Protein AF-A0A645DG81-F1 (afdb_monomer_lite)

InterPro domains:
  IPR006694 Fatty acid hydroxylase [PF04116] (16-98)
  IPR014430 Sterol desaturase Scs7 [PTHR12863] (21-104)

Sequence (120 aa):
MDDHHVLNAGFFLIYPLFLVFFGIVFVLTEDLPQTSSFCLGLIFYYFFYENVHYFLHYKTFKSGYFHFIQKYHLYHHYKNWKSNFGNTTSFWDRVFGTYDVRYKEFSLGTIEKSHLISKK

Structure (mmCIF, N/CA/C/O backbone):
data_AF-A0A645DG81-F1
#
_entry.id   AF-A0A645DG81-F1
#
loop_
_atom_site.group_PDB
_atom_site.id
_atom_site.type_symbol
_atom_site.label_atom_id
_atom_site.label_alt_id
_atom_site.label_comp_id
_atom_site.label_asym_id
_atom_site.label_entity_id
_atom_site.label_seq_id
_atom_site.pdbx_PDB_ins_code
_atom_site.Cartn_x
_atom_site.Cartn_y
_atom_site.Cartn_z
_atom_site.occupancy
_atom_site.B_iso_or_equiv
_atom_site.auth_seq_id
_atom_site.auth_comp_id
_atom_site.auth_asym_id
_atom_site.auth_atom_id
_atom_site.pdbx_PDB_model_num
ATOM 1 N N . MET A 1 1 ? 1.137 -5.140 21.504 1.00 46.53 1 MET A N 1
ATOM 2 C CA . MET A 1 1 ? 2.015 -5.345 20.335 1.00 46.53 1 MET A CA 1
ATOM 3 C C . MET A 1 1 ? 2.596 -3.980 19.987 1.00 46.53 1 MET A C 1
ATOM 5 O O . MET A 1 1 ? 1.838 -3.065 19.671 1.00 46.53 1 MET A O 1
ATOM 9 N N . ASP A 1 2 ? 3.890 -3.772 20.227 1.00 48.06 2 ASP A N 1
ATOM 10 C CA . ASP A 1 2 ? 4.586 -2.544 19.827 1.00 48.06 2 ASP A CA 1
ATOM 11 C C . ASP A 1 2 ? 4.924 -2.648 18.349 1.00 48.06 2 ASP A C 1
ATOM 13 O O . ASP A 1 2 ? 5.871 -3.320 17.957 1.00 48.06 2 ASP A O 1
ATOM 17 N N . ASP A 1 3 ? 4.068 -2.059 17.517 1.00 56.88 3 ASP A N 1
ATOM 18 C CA . ASP A 1 3 ? 4.086 -2.258 16.071 1.00 56.88 3 ASP A CA 1
ATOM 19 C C . ASP A 1 3 ? 5.136 -1.366 15.383 1.00 56.88 3 ASP A C 1
ATOM 21 O O . ASP A 1 3 ? 4.878 -0.669 14.408 1.00 56.88 3 ASP A O 1
ATOM 25 N N . HIS A 1 4 ? 6.369 -1.373 15.897 1.00 54.97 4 HIS A N 1
ATOM 26 C CA . HIS A 1 4 ? 7.520 -0.802 15.188 1.00 54.97 4 HIS A CA 1
ATOM 27 C C . HIS A 1 4 ? 7.819 -1.577 13.890 1.00 54.97 4 HIS A C 1
ATOM 29 O O . HIS A 1 4 ? 8.511 -1.080 13.003 1.00 54.97 4 HIS A O 1
ATOM 35 N N . HIS A 1 5 ? 7.246 -2.778 13.744 1.00 62.28 5 HIS A N 1
ATOM 36 C CA . HIS A 1 5 ? 7.274 -3.569 12.518 1.00 62.28 5 HIS A CA 1
ATOM 37 C C . HIS A 1 5 ? 6.511 -2.922 11.353 1.00 62.28 5 HIS A C 1
ATOM 39 O O . HIS A 1 5 ? 6.855 -3.221 10.210 1.00 62.28 5 HIS A O 1
ATOM 45 N N . VAL A 1 6 ? 5.575 -1.996 11.619 1.00 65.00 6 VAL A N 1
ATOM 46 C CA . VAL A 1 6 ? 4.833 -1.229 10.594 1.00 65.00 6 VAL A CA 1
ATOM 47 C C . VAL A 1 6 ? 5.771 -0.533 9.605 1.00 65.00 6 VAL A C 1
ATOM 49 O O . VAL A 1 6 ? 5.400 -0.392 8.448 1.00 65.00 6 VAL A O 1
ATOM 52 N N . LEU A 1 7 ? 6.974 -0.133 10.046 1.00 61.41 7 LEU A N 1
ATOM 53 C CA . LEU A 1 7 ? 7.976 0.568 9.227 1.00 61.41 7 LEU A CA 1
ATOM 54 C C . LEU A 1 7 ? 9.107 -0.342 8.719 1.00 61.41 7 LEU A C 1
ATOM 56 O O . LEU A 1 7 ? 9.757 -0.038 7.722 1.00 61.41 7 LEU A O 1
ATOM 60 N N . ASN A 1 8 ? 9.371 -1.453 9.411 1.00 62.09 8 ASN A N 1
ATOM 61 C CA . ASN A 1 8 ? 10.511 -2.317 9.097 1.00 62.09 8 ASN A CA 1
ATOM 62 C C . ASN A 1 8 ? 10.176 -3.367 8.033 1.00 62.09 8 ASN A C 1
ATOM 64 O O . ASN A 1 8 ? 11.053 -3.739 7.256 1.00 62.09 8 ASN A O 1
ATOM 68 N N . ALA A 1 9 ? 8.927 -3.848 7.984 1.00 64.38 9 ALA A N 1
ATOM 69 C CA . ALA A 1 9 ? 8.520 -4.880 7.030 1.00 64.38 9 ALA A CA 1
ATOM 70 C C . ALA A 1 9 ? 8.720 -4.428 5.576 1.00 64.38 9 ALA A C 1
ATOM 72 O O . ALA A 1 9 ? 9.164 -5.210 4.735 1.00 64.38 9 ALA A O 1
ATOM 73 N N . GLY A 1 10 ? 8.447 -3.157 5.293 1.00 66.56 10 GLY A N 1
ATOM 74 C CA . GLY A 1 10 ? 8.589 -2.634 3.951 1.00 66.56 10 GLY A CA 1
ATOM 75 C C . GLY A 1 10 ? 10.053 -2.473 3.514 1.00 66.56 10 GLY A C 1
ATOM 76 O O . GLY A 1 10 ? 10.387 -2.803 2.373 1.00 66.56 10 GLY A O 1
ATOM 77 N N . PHE A 1 11 ? 10.942 -1.967 4.385 1.00 67.19 11 PHE A N 1
ATOM 78 C CA . PHE A 1 11 ? 12.334 -1.677 4.004 1.00 67.19 11 PHE A CA 1
ATOM 79 C C . PHE A 1 11 ? 13.021 -2.929 3.454 1.00 67.19 11 PHE A C 1
ATOM 81 O O . PHE A 1 11 ? 13.659 -2.878 2.410 1.00 67.19 11 PHE A O 1
ATOM 88 N N . PHE A 1 12 ? 12.814 -4.081 4.094 1.00 73.56 12 PHE A N 1
ATOM 89 C CA . PHE A 1 12 ? 13.373 -5.352 3.629 1.00 73.56 12 PHE A CA 1
ATOM 90 C C . PHE A 1 12 ? 12.695 -5.910 2.371 1.00 73.56 12 PHE A C 1
ATOM 92 O O . PHE A 1 12 ? 13.305 -6.708 1.662 1.00 73.56 12 PHE A O 1
ATOM 99 N N . LEU A 1 13 ? 11.466 -5.489 2.069 1.00 77.44 13 LEU A N 1
ATOM 100 C CA . LEU A 1 13 ? 10.725 -5.932 0.891 1.00 77.44 13 LEU A CA 1
ATOM 101 C C . LEU A 1 13 ? 11.178 -5.201 -0.382 1.00 77.44 13 LEU A C 1
ATOM 103 O O . LEU A 1 13 ? 11.300 -5.823 -1.436 1.00 77.44 13 LEU A O 1
ATOM 107 N N . ILE A 1 14 ? 11.448 -3.894 -0.306 1.00 82.50 14 ILE A N 1
ATOM 108 C CA . ILE A 1 14 ? 11.687 -3.090 -1.512 1.00 82.50 14 ILE A CA 1
ATOM 109 C C . ILE A 1 14 ? 13.051 -3.343 -2.164 1.00 82.50 14 ILE A C 1
ATOM 111 O O . ILE A 1 14 ? 13.125 -3.346 -3.388 1.00 82.50 14 ILE A O 1
ATOM 115 N N . TYR A 1 15 ? 14.124 -3.603 -1.406 1.00 83.00 15 TYR A N 1
ATOM 116 C CA . TYR A 1 15 ? 15.458 -3.841 -1.986 1.00 83.00 15 TYR A CA 1
ATOM 117 C C . TYR A 1 15 ? 15.529 -5.046 -2.933 1.00 83.00 15 TYR A C 1
ATOM 119 O O . TYR A 1 15 ? 15.981 -4.869 -4.068 1.00 83.00 15 TYR A O 1
ATOM 127 N N . PRO A 1 16 ? 15.097 -6.259 -2.533 1.00 86.94 16 PRO A N 1
ATOM 128 C CA . PRO A 1 16 ? 15.125 -7.397 -3.444 1.00 86.94 16 PRO A CA 1
ATOM 129 C C . PRO A 1 16 ? 14.178 -7.185 -4.630 1.00 86.94 16 PRO A C 1
ATOM 131 O O . PRO A 1 16 ? 14.541 -7.507 -5.759 1.00 86.94 16 PRO A O 1
ATOM 134 N N . LEU A 1 17 ? 13.003 -6.581 -4.410 1.00 87.56 17 LEU A N 1
ATOM 135 C CA . LEU A 1 17 ? 12.063 -6.286 -5.492 1.00 87.56 17 LEU A CA 1
ATOM 136 C C . LEU A 1 17 ? 12.621 -5.264 -6.485 1.00 87.56 17 LEU A C 1
ATOM 138 O O . LEU A 1 17 ? 12.460 -5.451 -7.686 1.00 87.56 17 LEU A O 1
ATOM 142 N N . PHE A 1 18 ? 13.311 -4.225 -6.015 1.00 90.44 18 PHE A N 1
ATOM 143 C CA . PHE A 1 18 ? 13.950 -3.233 -6.875 1.00 90.44 18 PHE A CA 1
ATOM 144 C C . PHE A 1 18 ? 14.940 -3.895 -7.831 1.00 90.44 18 PHE A C 1
ATOM 146 O O . PHE A 1 18 ? 14.871 -3.649 -9.029 1.00 90.44 18 PHE A O 1
ATOM 153 N N . LEU A 1 19 ? 15.819 -4.768 -7.328 1.00 91.81 19 LEU A N 1
ATOM 154 C CA . LEU A 1 19 ? 16.804 -5.460 -8.165 1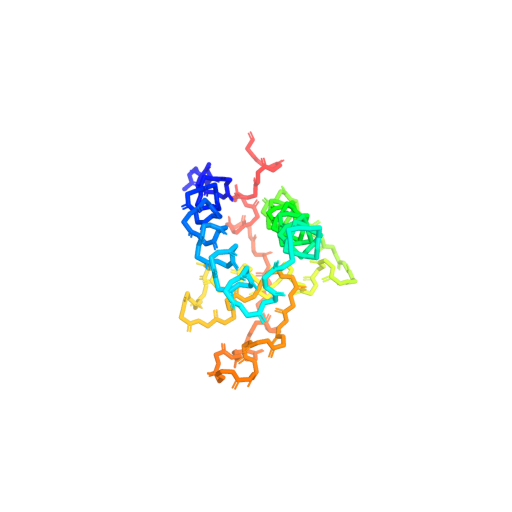.00 91.81 19 LEU A CA 1
ATOM 155 C C . LEU A 1 19 ? 16.132 -6.362 -9.206 1.00 91.81 19 LEU A C 1
ATOM 157 O O . LEU A 1 19 ? 16.537 -6.369 -10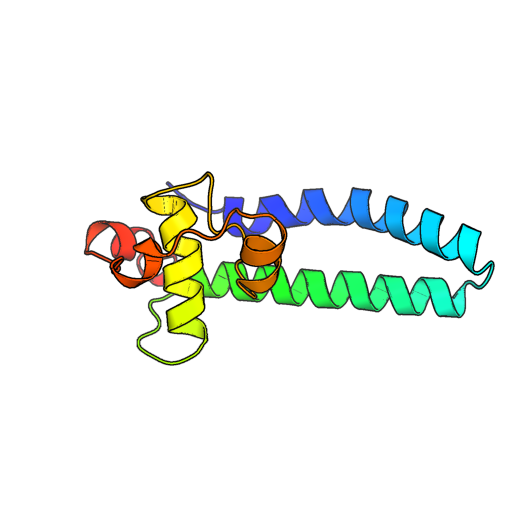.368 1.00 91.81 19 LEU A O 1
ATOM 161 N N . VAL A 1 20 ? 15.082 -7.084 -8.805 1.00 93.56 20 VAL A N 1
ATOM 162 C CA . VAL A 1 20 ? 14.310 -7.950 -9.705 1.00 93.56 20 VAL A CA 1
ATOM 163 C C . VAL A 1 20 ? 13.622 -7.130 -10.797 1.00 93.56 20 VAL A C 1
ATOM 165 O O . VAL A 1 20 ? 13.788 -7.428 -11.978 1.00 93.56 20 VAL A O 1
ATOM 168 N N . PHE A 1 21 ? 12.883 -6.079 -10.436 1.00 93.69 21 PHE A N 1
ATOM 169 C CA . PHE A 1 21 ? 12.178 -5.242 -11.408 1.00 93.69 21 PHE A CA 1
ATOM 170 C C . PHE A 1 21 ? 13.135 -4.455 -12.302 1.00 93.69 21 PHE A C 1
ATOM 172 O O . PHE A 1 21 ? 12.884 -4.365 -13.501 1.00 93.69 21 PHE A O 1
ATOM 179 N N . PHE A 1 22 ? 14.241 -3.943 -11.757 1.00 94.88 22 PHE A N 1
ATOM 180 C CA . PHE A 1 22 ? 15.283 -3.290 -12.544 1.00 94.88 22 PHE A CA 1
ATOM 181 C C . PHE A 1 22 ? 15.846 -4.253 -13.590 1.00 94.88 22 PHE A C 1
ATOM 183 O O . PHE A 1 22 ? 15.881 -3.909 -14.765 1.00 94.88 22 PHE A O 1
ATOM 190 N N . GLY A 1 23 ? 16.228 -5.470 -13.186 1.00 95.56 23 GLY A N 1
ATOM 191 C CA . GLY A 1 23 ? 16.754 -6.482 -14.102 1.00 95.56 23 GLY A CA 1
ATOM 192 C C . GLY A 1 23 ? 15.752 -6.878 -15.187 1.00 95.56 23 GLY A C 1
ATOM 193 O O . GLY A 1 23 ? 16.107 -6.895 -16.361 1.00 95.56 23 GLY A O 1
ATOM 194 N N . ILE A 1 24 ? 14.492 -7.136 -14.816 1.00 96.31 24 ILE A N 1
ATOM 195 C CA . ILE A 1 24 ? 13.430 -7.489 -15.772 1.00 96.31 24 ILE A CA 1
ATOM 196 C C . ILE A 1 24 ? 13.208 -6.360 -16.779 1.00 96.31 24 ILE A C 1
ATOM 198 O O . ILE A 1 24 ? 13.215 -6.607 -17.980 1.00 96.31 24 ILE A O 1
ATOM 202 N N . VAL A 1 25 ? 13.011 -5.126 -16.310 1.00 96.38 25 VAL A N 1
ATOM 203 C CA . VAL A 1 25 ? 12.721 -4.000 -17.205 1.00 96.38 25 VAL A CA 1
ATOM 204 C C . VAL A 1 25 ? 13.922 -3.687 -18.083 1.00 96.38 25 VAL A C 1
ATOM 206 O O . VAL A 1 25 ? 13.737 -3.529 -19.283 1.00 96.38 25 VAL A O 1
ATOM 209 N N . PHE A 1 26 ? 15.137 -3.698 -17.531 1.00 97.38 26 PHE A N 1
ATOM 210 C CA . PHE A 1 26 ? 16.351 -3.468 -18.310 1.00 97.38 26 PHE A CA 1
ATOM 211 C C . PHE A 1 26 ? 16.540 -4.509 -19.413 1.00 97.38 26 PHE A C 1
ATOM 213 O O . PHE A 1 26 ? 16.865 -4.144 -20.534 1.00 97.38 26 PHE A O 1
ATOM 220 N N . VAL A 1 27 ? 16.299 -5.794 -19.135 1.00 97.56 27 VAL A N 1
ATOM 221 C CA . VAL A 1 27 ? 16.384 -6.852 -20.159 1.00 97.56 27 VAL A CA 1
ATOM 222 C C . VAL A 1 27 ? 15.313 -6.685 -21.241 1.00 97.56 27 VAL A C 1
ATOM 224 O O . VAL A 1 27 ? 15.546 -7.044 -22.389 1.00 97.56 27 VAL A O 1
ATOM 227 N N . LEU A 1 28 ? 14.138 -6.152 -20.899 1.00 97.00 28 LEU A N 1
ATOM 228 C CA . LEU A 1 28 ? 13.052 -5.948 -21.859 1.00 97.00 28 LEU A CA 1
ATOM 229 C C . LEU A 1 28 ? 13.213 -4.682 -22.708 1.00 97.00 28 LEU A C 1
ATOM 231 O O . LEU A 1 28 ? 12.688 -4.642 -23.819 1.00 97.00 28 LEU A O 1
ATOM 235 N N . THR A 1 29 ? 13.866 -3.642 -22.186 1.00 96.19 29 THR A N 1
ATOM 236 C CA . THR A 1 29 ? 13.976 -2.341 -22.864 1.00 96.19 29 THR A CA 1
ATOM 237 C C . THR A 1 29 ? 15.368 -2.049 -23.408 1.00 96.19 29 THR A C 1
ATOM 239 O O . THR A 1 29 ? 15.480 -1.251 -24.331 1.00 96.19 29 THR A O 1
ATOM 242 N N . GLU A 1 30 ? 16.414 -2.631 -22.813 1.00 96.31 30 GLU A N 1
ATOM 243 C CA . GLU A 1 30 ? 17.833 -2.285 -23.003 1.00 96.31 30 GLU A CA 1
ATOM 244 C C . GLU A 1 30 ? 18.134 -0.778 -22.841 1.00 96.31 30 GLU A C 1
ATOM 246 O O . GLU A 1 30 ? 19.202 -0.293 -23.213 1.00 96.31 30 GLU A O 1
ATOM 251 N N . ASP A 1 31 ? 17.210 -0.026 -22.229 1.00 97.31 31 ASP A N 1
ATOM 252 C CA . ASP A 1 31 ? 17.273 1.426 -22.092 1.00 97.31 31 ASP A CA 1
ATOM 253 C C . ASP A 1 31 ? 17.383 1.821 -20.618 1.00 97.31 31 ASP A C 1
ATOM 255 O O . ASP A 1 31 ? 16.454 1.662 -19.811 1.00 97.31 31 ASP A O 1
ATOM 259 N N . LEU A 1 32 ? 18.559 2.331 -20.248 1.00 96.12 32 LEU A N 1
ATOM 260 C CA . LEU A 1 32 ? 18.864 2.712 -18.872 1.00 96.12 32 LEU A CA 1
ATOM 261 C C . LEU A 1 32 ? 18.003 3.892 -18.378 1.00 96.12 32 LEU A C 1
ATOM 263 O O . LEU A 1 32 ? 17.504 3.795 -17.251 1.00 96.12 32 LEU A O 1
ATOM 267 N N . PRO A 1 33 ? 17.780 4.976 -19.154 1.00 97.44 33 PRO A N 1
ATOM 268 C CA . PRO A 1 33 ? 16.864 6.046 -18.765 1.00 97.44 33 PRO A CA 1
ATOM 269 C C . PRO A 1 33 ? 15.446 5.550 -18.457 1.00 97.44 33 PRO A C 1
ATOM 271 O O . PRO A 1 33 ? 14.945 5.812 -17.363 1.00 97.44 33 PRO A O 1
ATOM 274 N N . GLN A 1 34 ? 14.820 4.782 -19.353 1.00 95.31 34 GLN A N 1
ATOM 275 C CA . GLN A 1 34 ? 13.464 4.259 -19.172 1.00 95.31 34 GLN A CA 1
ATOM 276 C C . GLN A 1 34 ? 13.377 3.300 -17.983 1.00 95.31 34 GLN A C 1
ATOM 278 O O . GLN A 1 34 ? 12.459 3.413 -17.167 1.00 95.31 34 GLN A O 1
ATOM 283 N N . THR A 1 35 ? 14.354 2.400 -17.837 1.00 96.56 35 THR A N 1
ATOM 284 C CA . THR A 1 35 ? 14.451 1.505 -16.673 1.00 96.56 35 THR A CA 1
ATOM 285 C C . THR A 1 35 ? 14.544 2.307 -15.378 1.00 96.56 35 THR A C 1
ATOM 287 O O . THR A 1 35 ? 13.817 2.046 -14.419 1.00 96.56 35 THR A O 1
ATOM 290 N N . SER A 1 36 ? 15.399 3.330 -15.355 1.00 94.56 36 SER A N 1
ATOM 291 C CA . SER A 1 36 ? 15.580 4.192 -14.187 1.00 94.56 36 SER A CA 1
ATOM 292 C C . SER A 1 36 ? 14.300 4.956 -13.856 1.00 94.56 36 SER A C 1
ATOM 294 O O . SER A 1 36 ? 13.899 4.989 -12.695 1.00 94.56 36 SER A O 1
ATOM 296 N N . SER A 1 37 ? 13.610 5.518 -14.855 1.00 96.00 37 SER A N 1
ATOM 297 C CA . SER A 1 37 ? 12.325 6.200 -14.661 1.00 96.00 37 SER A CA 1
ATOM 298 C C . SER A 1 37 ? 11.254 5.272 -14.086 1.00 96.00 37 SER A C 1
ATOM 300 O O . SER A 1 37 ? 10.555 5.655 -13.147 1.00 96.00 37 SER A O 1
ATOM 302 N N . PHE A 1 38 ? 11.150 4.043 -14.593 1.00 95.00 38 PHE A N 1
ATOM 303 C CA . PHE A 1 38 ? 10.222 3.046 -14.062 1.00 95.00 38 PHE A CA 1
ATOM 304 C C . PHE A 1 38 ? 10.530 2.704 -12.598 1.00 95.00 38 PHE A C 1
ATOM 306 O O . PHE A 1 38 ? 9.647 2.749 -11.739 1.00 95.00 38 PHE A O 1
ATOM 313 N N . CYS A 1 39 ? 11.797 2.425 -12.291 1.00 93.81 39 CYS A N 1
ATOM 314 C CA . CYS A 1 39 ? 12.237 2.075 -10.945 1.00 93.81 39 CYS A CA 1
ATOM 315 C C . CYS A 1 39 ? 12.076 3.232 -9.945 1.00 93.81 39 CYS A C 1
ATOM 317 O O . CYS A 1 39 ? 11.694 3.000 -8.798 1.00 93.81 39 CYS A O 1
ATOM 319 N N . LEU A 1 40 ? 12.288 4.481 -10.371 1.00 93.56 40 LEU A N 1
ATOM 320 C CA . LEU A 1 40 ? 11.968 5.663 -9.563 1.00 93.56 40 LEU A CA 1
ATOM 321 C C . LEU A 1 40 ? 10.470 5.738 -9.245 1.00 93.56 40 LEU A C 1
ATOM 323 O O . LEU A 1 40 ? 10.104 6.035 -8.109 1.00 93.56 40 LEU A O 1
ATOM 327 N N . GLY A 1 41 ? 9.606 5.410 -10.212 1.00 94.31 41 GLY A N 1
ATOM 328 C CA . GLY A 1 41 ? 8.164 5.294 -9.995 1.00 94.31 41 GLY A CA 1
ATOM 329 C C . GLY A 1 41 ? 7.802 4.222 -8.961 1.00 94.31 41 GLY A C 1
ATOM 330 O O . GLY A 1 41 ? 6.996 4.483 -8.067 1.00 94.31 41 GLY A O 1
ATOM 331 N N . LEU A 1 42 ? 8.438 3.047 -9.030 1.00 91.75 42 LEU A N 1
ATOM 332 C CA . LEU A 1 42 ? 8.256 1.977 -8.041 1.00 91.75 42 LEU A CA 1
ATOM 333 C C . LEU A 1 42 ? 8.665 2.415 -6.633 1.00 91.75 42 LEU A C 1
ATOM 335 O O . LEU A 1 42 ? 7.899 2.225 -5.690 1.00 91.75 42 LEU A O 1
ATOM 339 N N . ILE A 1 43 ? 9.846 3.024 -6.492 1.00 90.62 43 ILE A N 1
ATOM 340 C CA . ILE A 1 43 ? 10.338 3.531 -5.207 1.00 90.62 43 ILE A CA 1
ATOM 341 C C . ILE A 1 43 ? 9.377 4.585 -4.653 1.00 90.62 43 ILE A C 1
ATOM 343 O O . ILE A 1 43 ? 8.985 4.509 -3.491 1.00 90.62 43 ILE A O 1
ATOM 347 N N . PHE A 1 44 ? 8.964 5.547 -5.481 1.00 92.38 44 PHE A N 1
ATOM 348 C CA . PHE A 1 44 ? 8.030 6.594 -5.074 1.00 92.38 44 PHE A CA 1
ATOM 349 C C . PHE A 1 44 ? 6.698 6.016 -4.583 1.00 92.38 44 PHE A C 1
ATOM 351 O O . PHE A 1 44 ? 6.225 6.379 -3.504 1.00 92.38 44 PHE A O 1
ATOM 358 N N . TYR A 1 45 ? 6.109 5.085 -5.340 1.00 91.50 45 TYR A N 1
ATOM 359 C CA . TYR A 1 45 ? 4.870 4.427 -4.932 1.00 91.50 45 TYR A CA 1
ATOM 360 C C . TYR A 1 45 ? 5.045 3.649 -3.628 1.00 91.50 45 TYR A C 1
ATOM 362 O O . TYR A 1 45 ? 4.181 3.711 -2.757 1.00 91.50 45 TYR A O 1
ATOM 370 N N . TYR A 1 46 ? 6.168 2.955 -3.466 1.00 89.19 46 TYR A N 1
ATOM 371 C CA . TYR A 1 46 ? 6.473 2.225 -2.245 1.00 89.19 46 TYR A CA 1
ATOM 372 C C . TYR A 1 46 ? 6.592 3.166 -1.027 1.00 89.19 46 TYR A C 1
ATOM 374 O O . TYR A 1 46 ? 5.982 2.908 0.010 1.00 89.19 46 TYR A O 1
ATOM 382 N N . PHE A 1 47 ? 7.264 4.316 -1.161 1.00 88.88 47 PHE A N 1
ATOM 383 C CA . PHE A 1 47 ? 7.278 5.341 -0.110 1.00 88.88 47 PHE A CA 1
ATOM 384 C C . PHE A 1 47 ? 5.869 5.833 0.231 1.00 88.88 47 PHE A C 1
ATOM 386 O O . PHE A 1 47 ? 5.524 5.963 1.407 1.00 88.88 47 PHE A O 1
ATOM 393 N N . PHE A 1 48 ? 5.040 6.099 -0.779 1.00 92.00 48 PHE A N 1
ATOM 394 C CA . PHE A 1 48 ? 3.649 6.493 -0.568 1.00 92.00 48 PHE A CA 1
ATOM 395 C C . PHE A 1 48 ? 2.851 5.405 0.170 1.00 92.00 48 PHE A C 1
ATOM 397 O O . PHE A 1 48 ? 2.149 5.709 1.135 1.00 92.00 48 PHE A O 1
ATOM 404 N N . TYR A 1 49 ? 2.995 4.146 -0.243 1.00 91.38 49 TYR A N 1
ATOM 405 C CA . TYR A 1 49 ? 2.355 2.977 0.362 1.00 91.38 49 TYR A CA 1
ATOM 406 C C . TYR A 1 49 ? 2.682 2.851 1.857 1.00 91.38 49 TYR A C 1
ATOM 408 O O . TYR A 1 49 ? 1.766 2.749 2.674 1.00 91.38 49 TYR A O 1
ATOM 416 N N . GLU A 1 50 ? 3.959 2.953 2.235 1.00 89.19 50 GLU A N 1
ATOM 417 C CA . GLU A 1 50 ? 4.387 2.882 3.639 1.00 89.19 50 GLU A CA 1
ATOM 418 C C . GLU A 1 50 ? 3.849 4.053 4.470 1.00 89.19 50 GLU A C 1
ATOM 420 O O . GLU A 1 50 ? 3.415 3.871 5.607 1.00 89.19 50 GLU A O 1
ATOM 425 N N . ASN A 1 51 ? 3.811 5.262 3.901 1.00 90.44 51 ASN A N 1
ATOM 426 C CA . ASN A 1 51 ? 3.234 6.422 4.584 1.00 90.44 51 ASN A CA 1
ATOM 427 C C . ASN A 1 51 ? 1.733 6.246 4.829 1.00 90.44 51 ASN A C 1
ATOM 429 O O . ASN A 1 51 ? 1.243 6.563 5.914 1.00 90.44 51 ASN A O 1
ATOM 433 N N . VAL A 1 52 ? 0.994 5.725 3.842 1.00 93.62 52 VAL A N 1
ATOM 434 C CA . VAL A 1 52 ? -0.423 5.391 4.027 1.00 93.62 52 VAL A CA 1
ATOM 435 C C . VAL A 1 52 ? -0.558 4.368 5.146 1.00 93.62 52 VAL A C 1
ATOM 437 O O . VAL A 1 52 ? -1.287 4.638 6.096 1.00 93.62 52 VAL A O 1
ATOM 440 N N . HIS A 1 53 ? 0.181 3.258 5.085 1.00 91.81 53 HIS A N 1
ATOM 441 C CA . HIS A 1 53 ? 0.173 2.211 6.106 1.00 91.81 53 HIS A CA 1
ATOM 442 C C . HIS A 1 53 ? 0.410 2.774 7.514 1.00 91.81 53 HIS A C 1
ATOM 444 O O . HIS A 1 53 ? -0.407 2.564 8.415 1.00 91.81 53 HIS A O 1
ATOM 450 N N . TYR A 1 54 ? 1.463 3.579 7.671 1.00 90.75 54 TYR A N 1
ATOM 451 C CA . TYR A 1 54 ? 1.770 4.275 8.913 1.00 90.75 54 TYR A CA 1
ATOM 452 C C . TYR A 1 54 ? 0.598 5.139 9.382 1.00 90.75 54 TYR A C 1
ATOM 454 O O . TYR A 1 54 ? 0.178 5.039 10.535 1.00 90.75 54 TYR A O 1
ATOM 462 N N . PHE A 1 55 ? 0.008 5.951 8.500 1.00 92.62 55 PHE A N 1
ATOM 463 C CA . PHE A 1 55 ? -1.128 6.792 8.866 1.00 92.62 55 PHE A CA 1
ATOM 464 C C . PHE A 1 55 ? -2.343 5.989 9.335 1.00 92.62 55 PHE A C 1
ATOM 466 O O . PHE A 1 55 ? -3.008 6.426 10.279 1.00 92.62 55 PHE A O 1
ATOM 473 N N . LEU A 1 56 ? -2.624 4.827 8.731 1.00 94.25 56 LEU A N 1
ATOM 474 C CA . LEU A 1 56 ? -3.740 3.965 9.142 1.00 94.25 56 LEU A CA 1
ATOM 475 C C . LEU A 1 56 ? -3.565 3.414 10.562 1.00 94.25 56 LEU A C 1
ATOM 477 O O . LEU A 1 56 ? -4.564 3.255 11.263 1.00 94.25 56 LEU A O 1
ATOM 481 N N . HIS A 1 57 ? -2.329 3.181 11.004 1.00 92.44 57 HIS A N 1
ATOM 482 C CA . HIS A 1 57 ? -2.013 2.781 12.382 1.00 92.44 57 HIS A CA 1
ATOM 483 C C . HIS A 1 57 ? -1.765 3.968 13.315 1.00 92.44 57 HIS A C 1
ATOM 485 O O . HIS A 1 57 ? -1.791 3.821 14.536 1.00 92.44 57 HIS A O 1
ATOM 491 N N . TYR A 1 58 ? -1.564 5.168 12.768 1.00 92.31 58 TYR A N 1
ATOM 492 C CA . TYR A 1 58 ? -1.238 6.344 13.561 1.00 92.31 58 TYR A CA 1
ATOM 493 C C . TYR A 1 58 ? -2.427 6.866 14.365 1.00 92.31 58 TYR A C 1
ATOM 495 O O . TYR A 1 58 ? -2.326 7.018 15.578 1.00 92.31 58 TYR A O 1
ATOM 503 N N . LYS A 1 59 ? -3.561 7.145 13.710 1.00 93.44 59 LYS A N 1
ATOM 504 C CA . LYS A 1 59 ? -4.735 7.779 14.338 1.00 93.44 59 LYS A CA 1
ATOM 505 C C . LYS A 1 59 ? -6.041 7.270 13.749 1.00 93.44 59 LYS A C 1
ATOM 507 O O . LYS A 1 59 ? -6.068 6.762 12.639 1.00 93.44 59 LYS A O 1
ATOM 512 N N . THR A 1 60 ? -7.161 7.500 14.430 1.00 94.94 60 THR A N 1
ATOM 513 C CA . THR A 1 60 ? -8.490 7.186 13.880 1.00 94.94 60 THR A CA 1
ATOM 514 C C . THR A 1 60 ? -8.937 8.217 12.839 1.00 94.94 60 THR A C 1
ATOM 516 O O . THR A 1 60 ? -9.003 9.414 13.128 1.00 94.94 60 THR A O 1
ATOM 519 N N . PHE A 1 61 ? -9.343 7.747 11.662 1.00 95.56 61 PHE A N 1
ATOM 520 C CA . PHE A 1 61 ? -10.055 8.541 10.663 1.00 95.56 61 PHE A CA 1
ATOM 521 C C . PHE A 1 61 ? -11.562 8.338 10.819 1.00 95.56 61 PHE A C 1
ATOM 523 O O . PHE A 1 61 ? -12.018 7.222 11.060 1.00 95.56 61 PHE A O 1
ATOM 530 N N . LYS A 1 62 ? -12.348 9.416 10.712 1.00 93.38 62 LYS A N 1
ATOM 531 C CA . LYS A 1 62 ? -13.803 9.387 10.972 1.00 93.38 62 LYS A CA 1
ATOM 532 C C . LYS A 1 62 ? -14.661 9.281 9.709 1.00 93.38 62 LYS A C 1
ATOM 534 O O . LYS A 1 62 ? -15.794 8.827 9.795 1.00 93.38 62 LYS A O 1
ATOM 539 N N . SER A 1 63 ? -14.149 9.714 8.560 1.00 94.88 63 SER A N 1
ATOM 540 C CA . SER A 1 63 ? -14.878 9.712 7.290 1.00 94.88 63 SER A CA 1
ATOM 541 C C . SER A 1 63 ? -13.930 9.691 6.087 1.00 94.88 63 SER A C 1
ATOM 543 O O . SER A 1 63 ? -12.709 9.805 6.229 1.00 94.88 63 SER A O 1
ATOM 545 N N . GLY A 1 64 ? -14.504 9.527 4.893 1.00 96.38 64 GLY A N 1
ATOM 546 C CA . GLY A 1 64 ? -13.777 9.587 3.627 1.00 96.38 64 GLY A CA 1
ATOM 547 C C . GLY A 1 64 ? -12.917 8.354 3.347 1.00 96.38 64 GLY A C 1
ATOM 548 O O . GLY A 1 64 ? -13.069 7.300 3.968 1.00 96.38 64 GLY A O 1
ATOM 549 N N . TYR A 1 65 ? -12.004 8.497 2.387 1.00 96.56 65 TYR A N 1
ATOM 550 C CA . TYR A 1 65 ? -11.201 7.382 1.886 1.00 96.56 65 TYR A CA 1
ATOM 551 C C . TYR A 1 65 ? -10.301 6.765 2.957 1.00 96.56 65 TYR A C 1
ATOM 553 O O . TYR A 1 65 ? -10.272 5.547 3.113 1.00 96.56 65 TYR A O 1
ATOM 561 N N . PHE A 1 66 ? -9.630 7.604 3.751 1.00 95.94 66 PHE A N 1
ATOM 562 C CA . PHE A 1 66 ? -8.766 7.130 4.831 1.00 95.94 66 PHE A CA 1
ATOM 563 C C . PHE A 1 66 ? -9.538 6.345 5.896 1.00 95.94 66 PHE A C 1
ATOM 565 O O . PHE A 1 66 ? -9.019 5.363 6.409 1.00 95.94 66 PHE A O 1
ATOM 572 N N . HIS A 1 67 ? -10.791 6.707 6.192 1.00 96.44 67 HIS A N 1
ATOM 573 C CA . HIS A 1 67 ? -11.633 5.906 7.084 1.00 96.44 67 HIS A CA 1
ATOM 574 C C . HIS A 1 67 ? -11.984 4.543 6.477 1.00 96.44 67 HIS A C 1
ATOM 576 O O . HIS A 1 67 ? -11.896 3.522 7.159 1.00 96.44 67 HIS A O 1
ATOM 582 N N . PHE A 1 68 ? -12.352 4.521 5.192 1.00 97.12 68 PHE A N 1
ATOM 583 C CA . PHE A 1 68 ? -12.622 3.282 4.465 1.00 97.12 68 PHE A CA 1
ATOM 584 C C . PHE A 1 68 ? -11.408 2.346 4.492 1.00 97.12 68 PHE A C 1
ATOM 586 O O . PHE A 1 68 ? -11.531 1.205 4.940 1.00 97.12 68 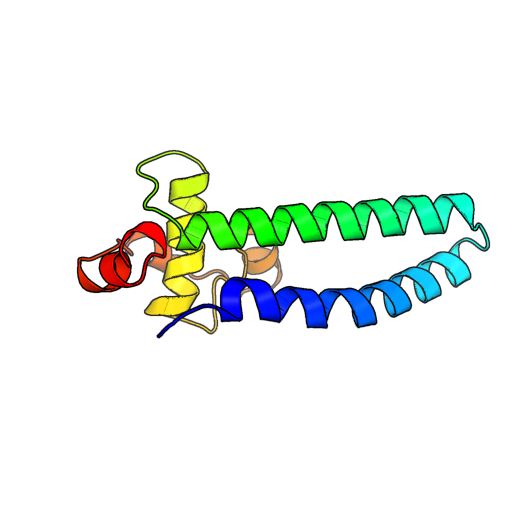PHE A O 1
ATOM 593 N N . ILE A 1 69 ? -10.248 2.829 4.044 1.00 97.62 69 ILE A N 1
ATOM 594 C CA . ILE A 1 69 ? -9.063 1.988 3.894 1.00 97.62 69 ILE A CA 1
ATOM 595 C C . ILE A 1 69 ? -8.460 1.621 5.256 1.00 97.62 69 ILE A C 1
ATOM 597 O O . ILE A 1 69 ? -7.984 0.504 5.424 1.00 97.62 69 ILE A O 1
ATOM 601 N N . GLN A 1 70 ? -8.600 2.483 6.275 1.00 96.56 70 GLN A N 1
ATOM 602 C CA . GLN A 1 70 ? -8.265 2.139 7.658 1.00 96.56 70 GLN A CA 1
ATOM 603 C C . GLN A 1 70 ? -9.112 0.972 8.159 1.00 96.56 70 GLN A C 1
ATOM 605 O O . GLN A 1 70 ? -8.564 0.008 8.681 1.00 96.56 70 GLN A O 1
ATOM 610 N N . LYS A 1 71 ? -10.443 1.023 8.006 1.00 96.56 71 LYS A N 1
ATOM 611 C CA . LYS A 1 71 ? -11.306 -0.103 8.399 1.00 96.56 71 LYS A CA 1
ATOM 612 C C . LYS A 1 71 ? -10.942 -1.376 7.641 1.00 96.56 71 LYS A C 1
ATOM 614 O O . LYS A 1 71 ? -10.918 -2.444 8.241 1.00 96.56 71 LYS A O 1
ATOM 619 N N . TYR A 1 72 ? -10.675 -1.251 6.343 1.00 97.75 72 TYR A N 1
ATOM 620 C CA . TYR A 1 72 ? -10.314 -2.364 5.471 1.00 97.75 72 TYR A CA 1
ATOM 621 C C . TYR A 1 72 ? -9.026 -3.060 5.936 1.00 97.75 72 TYR A C 1
ATOM 623 O O . TYR A 1 72 ? -9.021 -4.266 6.162 1.00 97.75 72 TYR A O 1
ATOM 631 N N . HIS A 1 73 ? -7.977 -2.279 6.184 1.00 96.12 73 HIS A N 1
ATOM 632 C CA . HIS A 1 73 ? -6.672 -2.776 6.598 1.00 96.12 73 HIS A CA 1
ATOM 633 C C . HIS A 1 73 ? -6.631 -3.225 8.072 1.00 96.12 73 HIS A C 1
ATOM 635 O O . HIS A 1 73 ? -6.067 -4.261 8.405 1.00 96.12 73 HIS A O 1
ATOM 641 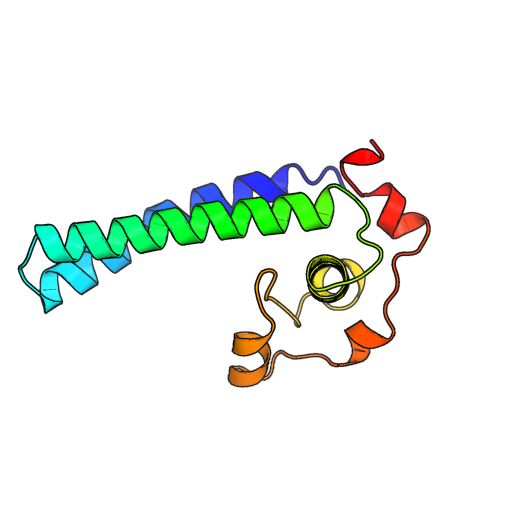N N . LEU A 1 74 ? -7.285 -2.513 8.992 1.00 95.44 74 LEU A N 1
ATOM 642 C CA . LEU A 1 74 ? -7.330 -2.943 10.395 1.00 95.44 74 LEU A CA 1
ATOM 643 C C . LEU A 1 74 ? -8.220 -4.179 10.598 1.00 95.44 74 LEU A C 1
ATOM 645 O O . LEU A 1 74 ? -7.983 -4.956 11.521 1.00 95.44 74 LEU A O 1
ATOM 649 N N . TYR A 1 75 ? -9.199 -4.418 9.721 1.00 96.81 75 TYR A N 1
ATOM 650 C CA . TYR A 1 75 ? -9.923 -5.689 9.689 1.00 96.81 75 TYR A CA 1
ATOM 651 C C . TYR A 1 75 ? -8.986 -6.869 9.400 1.00 96.81 75 TYR A C 1
ATOM 653 O O . TYR A 1 75 ? -9.100 -7.906 10.058 1.00 96.81 75 TYR A O 1
ATOM 661 N N . HIS A 1 76 ? -8.035 -6.701 8.475 1.00 95.25 76 HIS A N 1
ATOM 662 C CA . HIS A 1 76 ? -7.000 -7.699 8.213 1.00 95.25 76 HIS A CA 1
ATOM 663 C C . HIS A 1 76 ? -6.210 -8.018 9.493 1.00 95.25 76 HIS A C 1
ATOM 665 O O . HIS A 1 76 ? -6.144 -9.174 9.901 1.00 95.25 76 HIS A O 1
ATOM 671 N N . HIS A 1 77 ? -5.720 -7.003 10.207 1.00 93.25 77 HIS A N 1
ATOM 672 C CA . HIS A 1 77 ? -4.945 -7.225 11.434 1.00 93.25 77 HIS A CA 1
ATOM 673 C C . HIS A 1 77 ? -5.750 -7.833 12.592 1.00 93.25 77 HIS A C 1
ATOM 675 O O . HIS A 1 77 ? -5.254 -8.720 13.284 1.00 93.25 77 HIS A O 1
ATOM 681 N N . TYR A 1 78 ? -6.978 -7.365 12.831 1.00 93.44 78 TYR A N 1
ATOM 682 C CA . TYR A 1 78 ? -7.714 -7.708 14.055 1.00 93.44 78 TYR A CA 1
ATOM 683 C C . TYR A 1 78 ? -8.759 -8.809 13.901 1.00 93.44 78 TYR A C 1
ATOM 685 O O . TYR A 1 78 ? -9.206 -9.354 14.912 1.00 93.44 78 TYR A O 1
ATOM 693 N N . LYS A 1 79 ? -9.214 -9.105 12.679 1.00 95.00 79 LYS A N 1
ATOM 694 C CA . LYS A 1 79 ? -10.324 -10.043 12.450 1.00 95.00 79 LYS A CA 1
ATOM 695 C C . LYS A 1 79 ? -9.966 -11.166 11.490 1.00 95.00 79 LYS A C 1
ATOM 697 O O . LYS A 1 79 ? -10.282 -12.312 11.794 1.00 95.00 79 LYS A O 1
ATOM 702 N N . ASN A 1 80 ? -9.336 -10.868 10.354 1.00 94.94 80 ASN A N 1
ATOM 703 C CA . ASN A 1 80 ? -9.017 -11.891 9.361 1.00 94.94 80 ASN A CA 1
ATOM 704 C C . ASN A 1 80 ? -7.748 -11.565 8.559 1.00 94.94 80 ASN A C 1
ATOM 706 O O . ASN A 1 80 ? -7.815 -11.019 7.456 1.00 94.94 80 ASN A O 1
ATOM 710 N N . TRP A 1 81 ? -6.602 -12.002 9.082 1.00 94.12 81 TRP A N 1
ATOM 711 C CA . TRP A 1 81 ? -5.277 -11.792 8.484 1.00 94.12 81 TRP A CA 1
ATOM 712 C C . TRP A 1 81 ? -5.068 -12.517 7.143 1.00 94.12 81 TRP A C 1
ATOM 714 O O . TRP A 1 81 ? -4.060 -12.310 6.478 1.00 94.12 81 TRP A O 1
ATOM 724 N N . LYS A 1 82 ? -6.009 -13.370 6.718 1.00 96.31 82 LYS A N 1
ATOM 725 C CA . LYS A 1 82 ? -5.957 -14.087 5.431 1.00 96.31 82 LYS A CA 1
ATOM 726 C C . LYS A 1 82 ? -6.739 -13.391 4.310 1.00 96.31 82 LYS A C 1
ATOM 728 O O . LYS A 1 82 ? -6.939 -13.981 3.253 1.00 96.31 82 LYS A O 1
ATOM 733 N N . SER A 1 83 ? -7.231 -12.178 4.547 1.00 97.50 83 SER A N 1
ATOM 734 C CA . SER A 1 83 ? -8.062 -11.413 3.608 1.00 97.50 83 SER A CA 1
ATOM 735 C C . SER A 1 83 ? -7.723 -9.928 3.657 1.00 97.50 83 SER A C 1
ATOM 737 O O . SER A 1 83 ? -7.086 -9.493 4.616 1.00 97.50 83 SER A O 1
ATOM 739 N N . ASN A 1 84 ? -8.208 -9.154 2.682 1.00 97.38 84 ASN A N 1
ATOM 740 C CA . ASN A 1 84 ? -8.106 -7.692 2.656 1.00 97.38 84 ASN A CA 1
ATOM 741 C C . ASN A 1 84 ? -6.667 -7.188 2.853 1.00 97.38 84 ASN A C 1
ATOM 743 O O . ASN A 1 84 ? -6.396 -6.368 3.729 1.00 97.38 84 ASN A O 1
ATOM 747 N N . PHE A 1 85 ? -5.740 -7.712 2.052 1.00 95.38 85 PHE A N 1
ATOM 748 C CA . PHE A 1 85 ? -4.312 -7.410 2.158 1.00 95.38 85 PHE A CA 1
ATOM 749 C C . PHE A 1 85 ? -3.988 -5.955 1.793 1.00 95.38 85 PHE A C 1
ATOM 751 O O . PHE A 1 85 ? -3.005 -5.395 2.277 1.00 95.38 85 PHE A O 1
ATOM 758 N N . GLY A 1 86 ? -4.801 -5.325 0.942 1.00 94.19 86 GLY A N 1
ATOM 759 C CA . GLY A 1 86 ? -4.575 -3.959 0.489 1.00 94.19 86 GLY A CA 1
ATOM 760 C C . GLY A 1 86 ? -4.700 -2.907 1.597 1.00 94.19 86 GLY A C 1
ATOM 761 O O . GLY A 1 86 ? -5.644 -2.907 2.382 1.00 94.19 86 GLY A O 1
ATOM 762 N N . ASN A 1 87 ? -3.780 -1.940 1.620 1.00 94.12 87 ASN A N 1
ATOM 763 C CA . ASN A 1 87 ? -3.822 -0.779 2.523 1.00 94.12 87 ASN A CA 1
ATOM 764 C C . ASN A 1 87 ? -3.880 0.572 1.780 1.00 94.12 87 ASN A C 1
ATOM 766 O O . ASN A 1 87 ? -4.104 1.606 2.401 1.00 94.12 87 ASN A O 1
ATOM 770 N N . THR A 1 88 ? -3.729 0.573 0.452 1.00 95.44 88 THR A N 1
ATOM 771 C CA . THR A 1 88 ? -3.936 1.741 -0.417 1.00 95.44 88 THR A CA 1
ATOM 772 C C . THR A 1 88 ? -5.180 1.597 -1.279 1.00 95.44 88 THR A C 1
ATOM 774 O O . THR A 1 88 ? -5.760 2.611 -1.650 1.00 95.44 88 THR A O 1
ATOM 777 N N . THR A 1 89 ? -5.613 0.371 -1.593 1.00 96.56 89 THR A N 1
ATOM 778 C CA . THR A 1 89 ? -6.796 0.050 -2.409 1.00 96.56 89 THR A CA 1
ATOM 779 C C . THR A 1 89 ? -7.275 -1.381 -2.143 1.00 96.56 89 THR A C 1
ATOM 781 O O . THR A 1 89 ? -6.475 -2.235 -1.784 1.00 96.56 89 THR A O 1
ATOM 784 N N . SER A 1 90 ? -8.564 -1.660 -2.373 1.00 97.31 90 SER A N 1
ATOM 785 C CA . SER A 1 90 ? -9.143 -3.023 -2.316 1.00 97.31 90 SER A CA 1
ATOM 786 C C . SER A 1 90 ? -9.175 -3.737 -3.674 1.00 97.31 90 SER A C 1
ATOM 788 O O . SER A 1 90 ? -9.722 -4.831 -3.792 1.00 97.31 90 SER A O 1
ATOM 790 N N . PHE A 1 91 ? -8.668 -3.093 -4.730 1.00 98.00 91 PHE A N 1
ATOM 791 C CA . PHE A 1 91 ? -8.793 -3.582 -6.103 1.00 98.00 91 PHE A CA 1
ATOM 792 C C . PHE A 1 91 ? -8.192 -4.982 -6.279 1.00 98.00 91 PHE A C 1
ATOM 794 O O . PHE A 1 91 ? -8.880 -5.890 -6.742 1.00 98.00 91 PHE A O 1
ATOM 801 N N . TRP A 1 92 ? -6.944 -5.172 -5.849 1.00 97.50 92 TRP A N 1
ATOM 802 C CA . TRP A 1 92 ? -6.237 -6.440 -6.025 1.00 97.50 92 TRP A CA 1
ATOM 803 C C . TRP A 1 92 ? -6.856 -7.576 -5.216 1.00 97.50 92 TRP A C 1
ATOM 805 O O . TRP A 1 92 ? -6.947 -8.689 -5.719 1.00 97.50 92 TRP A O 1
ATOM 815 N N . ASP A 1 93 ? -7.400 -7.293 -4.033 1.00 98.12 93 ASP A N 1
ATOM 816 C CA . ASP A 1 93 ? -8.125 -8.300 -3.259 1.00 98.12 93 ASP A CA 1
ATOM 817 C C . ASP A 1 93 ? -9.372 -8.825 -3.986 1.00 98.12 93 ASP A C 1
ATOM 819 O O . ASP A 1 93 ? -9.755 -9.982 -3.830 1.00 98.12 93 ASP A O 1
ATOM 823 N N . ARG A 1 94 ? -10.014 -8.003 -4.824 1.00 98.00 94 ARG A N 1
ATOM 824 C CA . ARG A 1 94 ? -11.136 -8.456 -5.662 1.00 98.00 94 ARG A CA 1
ATOM 825 C C . ARG A 1 94 ? -10.658 -9.302 -6.832 1.00 98.00 94 ARG A C 1
ATOM 827 O O . ARG A 1 94 ? -11.299 -10.298 -7.145 1.00 98.00 94 ARG A O 1
ATOM 834 N N . VAL A 1 95 ? -9.547 -8.912 -7.456 1.00 98.38 95 VAL A N 1
ATOM 835 C CA . VAL A 1 95 ? -8.941 -9.653 -8.573 1.00 98.38 95 VAL A CA 1
ATOM 836 C C . VAL A 1 95 ? -8.493 -11.044 -8.120 1.00 98.38 95 VAL A C 1
ATOM 838 O O . VAL A 1 95 ? -8.743 -12.021 -8.818 1.00 98.38 95 VAL A O 1
ATOM 841 N N . PHE A 1 96 ? -7.883 -11.143 -6.938 1.00 98.12 96 PHE A N 1
ATOM 842 C CA . PHE A 1 96 ? -7.327 -12.393 -6.412 1.00 98.12 96 PHE A CA 1
ATOM 843 C C . PHE A 1 96 ? -8.272 -13.164 -5.478 1.00 98.12 96 PHE A C 1
ATOM 845 O O . PHE A 1 96 ? -7.881 -14.190 -4.927 1.00 98.12 96 PHE A O 1
ATOM 852 N N . GLY A 1 97 ? -9.516 -12.707 -5.297 1.00 97.75 97 GLY A N 1
ATOM 853 C CA . GLY A 1 97 ? -10.513 -13.414 -4.483 1.00 97.75 97 GLY A CA 1
ATOM 854 C C . GLY A 1 97 ? -10.243 -13.392 -2.973 1.00 97.75 97 GLY A C 1
ATOM 855 O O . GLY A 1 97 ? -10.737 -14.250 -2.248 1.00 97.75 97 GLY A O 1
ATOM 856 N N . THR A 1 98 ? -9.481 -12.414 -2.483 1.00 98.12 98 THR A N 1
ATOM 857 C CA . THR A 1 98 ? -9.147 -12.213 -1.061 1.00 98.12 98 THR A CA 1
ATOM 858 C C . THR A 1 98 ? -9.941 -11.070 -0.419 1.00 98.12 98 THR A C 1
ATOM 860 O O . THR A 1 98 ? -9.697 -10.703 0.731 1.00 98.12 98 THR A O 1
ATOM 863 N N . TYR A 1 99 ? -10.919 -10.517 -1.142 1.00 98.31 99 TYR A N 1
ATOM 864 C CA . TYR A 1 99 ? -11.841 -9.500 -0.644 1.00 98.31 99 TYR A CA 1
ATOM 865 C C . TYR A 1 99 ? -12.884 -10.104 0.303 1.00 98.31 99 TYR A C 1
ATOM 867 O O . TYR A 1 99 ? -13.765 -10.857 -0.108 1.00 98.31 99 TYR A O 1
ATOM 875 N N . ASP A 1 100 ? -12.839 -9.698 1.566 1.00 98.12 100 ASP A N 1
ATOM 876 C CA . ASP A 1 100 ? -13.810 -10.070 2.587 1.00 98.12 100 ASP A CA 1
ATOM 877 C C . ASP A 1 100 ? -14.707 -8.879 2.919 1.00 98.12 100 ASP A C 1
ATOM 879 O O . ASP A 1 100 ? -14.257 -7.915 3.536 1.00 98.12 100 ASP A O 1
ATOM 883 N N . VAL A 1 101 ? -15.985 -8.950 2.533 1.00 97.75 101 VAL A N 1
ATOM 884 C CA . VAL A 1 101 ? -16.972 -7.866 2.690 1.00 97.75 101 VAL A CA 1
ATOM 885 C C . VAL A 1 101 ? -17.285 -7.516 4.153 1.00 97.75 101 VAL A C 1
ATOM 887 O O . VAL A 1 101 ? -17.739 -6.401 4.429 1.00 97.75 101 VAL A O 1
ATOM 890 N N . ARG A 1 102 ? -16.994 -8.415 5.103 1.00 97.94 102 ARG A N 1
ATOM 891 C CA . ARG A 1 102 ? -17.317 -8.245 6.532 1.00 97.94 102 ARG A CA 1
ATOM 892 C C . ARG A 1 102 ? -16.557 -7.089 7.191 1.00 97.94 102 ARG A C 1
ATOM 894 O O . ARG A 1 102 ? -16.980 -6.597 8.234 1.00 97.94 102 ARG A O 1
ATOM 901 N N . TYR A 1 103 ? -15.507 -6.553 6.559 1.00 96.88 103 TYR A N 1
ATOM 902 C CA . TYR A 1 103 ? -14.854 -5.315 7.023 1.00 96.88 103 TYR A CA 1
ATOM 903 C C . TYR A 1 103 ? -15.815 -4.113 7.113 1.00 96.8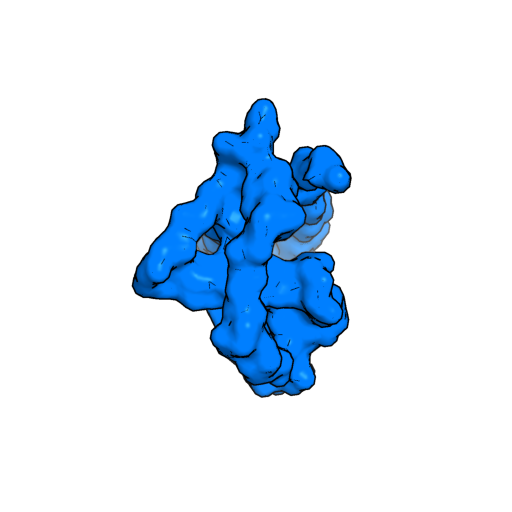8 103 TYR A C 1
ATOM 905 O O . TYR A 1 103 ? -15.545 -3.152 7.835 1.00 96.88 103 TYR A O 1
ATOM 913 N N . LYS A 1 104 ? -16.938 -4.126 6.378 1.00 96.62 104 LYS A N 1
ATOM 914 C CA . LYS A 1 104 ? -17.941 -3.053 6.451 1.00 96.62 104 LYS A CA 1
ATOM 915 C C . LYS A 1 104 ? -18.596 -2.984 7.830 1.00 96.62 104 LYS A C 1
ATOM 917 O O . LYS A 1 104 ? -18.830 -1.880 8.323 1.00 96.62 10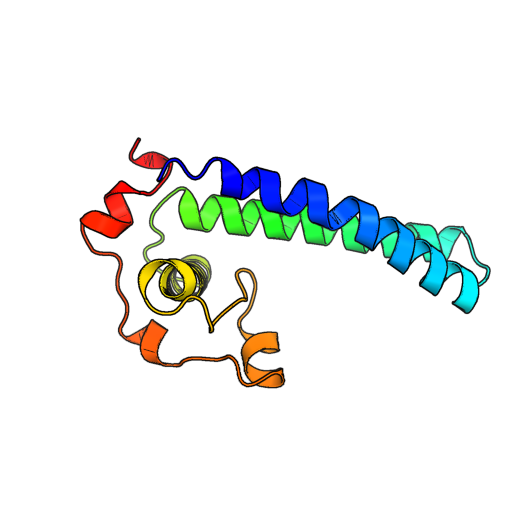4 LYS A O 1
ATOM 922 N N . GLU A 1 105 ? -18.813 -4.137 8.454 1.00 95.81 105 GLU A N 1
ATOM 923 C CA . GLU A 1 105 ? -19.386 -4.287 9.798 1.00 95.81 105 GLU A CA 1
ATOM 924 C C . GLU A 1 105 ? -18.347 -4.032 10.896 1.00 95.81 105 GLU A C 1
ATOM 926 O O . GLU A 1 105 ? -18.689 -3.665 12.018 1.00 95.81 105 GLU A O 1
ATOM 931 N N . PHE A 1 106 ? -17.060 -4.170 10.570 1.00 95.31 106 PHE A N 1
ATOM 932 C CA . PHE A 1 106 ? -15.980 -3.892 11.504 1.00 95.31 106 PHE A CA 1
ATOM 933 C C . PHE A 1 106 ? -15.959 -2.419 11.925 1.00 95.31 106 PHE A C 1
ATOM 935 O O . PHE A 1 106 ? -16.147 -1.497 11.130 1.00 95.31 106 PHE A O 1
ATOM 942 N N . SER A 1 107 ? -15.695 -2.182 13.202 1.00 92.75 107 SER A N 1
ATOM 943 C CA . SER A 1 107 ? -15.448 -0.853 13.737 1.00 92.75 107 SER A CA 1
ATOM 944 C C . SER A 1 107 ? -14.355 -0.927 14.792 1.00 92.75 107 SER A C 1
ATOM 946 O O . SER A 1 107 ? -14.169 -1.946 15.452 1.00 92.75 107 SER A O 1
ATOM 948 N N . LEU A 1 108 ? -13.608 0.164 14.918 1.00 91.12 108 LEU A N 1
ATOM 949 C CA . LEU A 1 108 ? -12.533 0.296 15.892 1.00 91.12 108 LEU A CA 1
ATOM 950 C C . LEU A 1 108 ? -13.125 0.445 17.301 1.00 91.12 108 LEU A C 1
ATOM 952 O O . LEU A 1 108 ? -13.637 1.519 17.654 1.00 91.12 108 LEU A O 1
ATOM 956 N N . GLY A 1 109 ? -13.037 -0.621 18.096 1.00 91.19 109 GLY A N 1
ATOM 957 C CA . GLY A 1 109 ? -13.373 -0.629 19.515 1.00 91.19 109 GLY A CA 1
ATOM 958 C C . GLY A 1 109 ? -12.298 0.039 20.374 1.00 91.19 109 GLY A C 1
ATOM 959 O O . GLY A 1 109 ? -11.357 0.664 19.878 1.00 91.19 109 GLY A O 1
ATOM 960 N N . THR A 1 110 ? -12.459 -0.047 21.693 1.00 89.81 110 THR A N 1
ATOM 961 C CA . THR A 1 110 ? -11.524 0.556 22.657 1.00 89.81 110 THR A CA 1
ATOM 962 C C . THR A 1 110 ? -10.151 -0.112 22.601 1.00 89.81 110 THR A C 1
ATOM 964 O O . THR A 1 110 ? -9.136 0.579 22.639 1.00 89.81 110 THR A O 1
ATOM 967 N N . ILE A 1 111 ? -10.122 -1.441 22.450 1.00 87.38 111 ILE A N 1
ATOM 968 C CA . ILE A 1 111 ? -8.883 -2.226 22.394 1.00 87.38 111 ILE A CA 1
ATOM 969 C C . ILE A 1 111 ? -8.106 -1.877 21.126 1.00 87.38 111 ILE A C 1
ATOM 971 O O . ILE A 1 111 ? -6.943 -1.494 21.203 1.00 87.38 111 ILE A O 1
ATOM 975 N N . GLU A 1 112 ? -8.754 -1.919 19.962 1.00 89.81 112 GLU A N 1
ATOM 976 C CA . GLU A 1 112 ? -8.108 -1.613 18.685 1.00 89.81 112 GLU A CA 1
ATOM 977 C C . GLU A 1 112 ? -7.581 -0.170 18.655 1.00 89.81 112 GLU A C 1
ATOM 979 O O . GLU A 1 112 ? -6.469 0.078 18.200 1.00 89.81 112 GLU A O 1
ATOM 984 N N . LYS A 1 113 ? -8.330 0.790 19.217 1.00 90.06 113 LYS A N 1
ATOM 985 C CA . LYS A 1 113 ? -7.869 2.183 19.339 1.00 90.06 113 LYS A CA 1
ATOM 986 C C . LYS A 1 113 ? -6.668 2.339 20.268 1.00 90.06 113 LYS A C 1
ATOM 988 O O . LYS A 1 113 ? -5.857 3.224 20.022 1.00 90.06 113 LYS A O 1
ATOM 993 N N . SER A 1 114 ? -6.556 1.522 21.316 1.00 89.06 114 SER A N 1
ATOM 994 C CA . SER A 1 114 ? -5.420 1.576 22.250 1.00 89.06 114 SER A CA 1
ATOM 995 C C . SER A 1 114 ? -4.096 1.139 21.613 1.00 89.06 114 SER A C 1
ATOM 997 O O . SER A 1 114 ? -3.032 1.524 22.081 1.00 89.06 114 SER A O 1
ATOM 999 N N . HIS A 1 115 ? -4.156 0.386 20.512 1.00 88.31 115 HIS A N 1
ATOM 1000 C CA . HIS A 1 115 ? -2.978 -0.036 19.758 1.00 88.31 115 HIS A CA 1
ATOM 1001 C C . HIS A 1 115 ? -2.488 1.002 18.739 1.00 88.31 115 HIS A C 1
ATOM 1003 O O . HIS A 1 115 ? -1.394 0.834 18.204 1.00 88.31 115 HIS A O 1
ATOM 1009 N N . LEU A 1 116 ? -3.262 2.064 18.478 1.00 90.25 116 LEU A N 1
ATOM 1010 C CA . LEU A 1 116 ? -2.852 3.132 17.566 1.00 90.25 116 LEU A CA 1
ATOM 1011 C C . LEU A 1 116 ? -1.623 3.867 18.107 1.00 90.25 116 LEU A C 1
ATOM 1013 O O . LEU A 1 116 ? -1.521 4.131 19.305 1.00 90.25 116 LEU A O 1
ATOM 1017 N N . ILE A 1 117 ? -0.729 4.270 17.207 1.00 87.94 117 ILE A N 1
ATOM 1018 C CA . ILE A 1 117 ? 0.544 4.908 17.570 1.00 87.94 117 ILE A CA 1
ATOM 1019 C C . ILE A 1 117 ? 0.302 6.215 18.335 1.00 87.94 117 ILE A C 1
ATOM 1021 O O . ILE A 1 117 ? 0.996 6.480 19.304 1.00 87.94 117 ILE A O 1
ATOM 1025 N N . SER A 1 118 ? -0.723 7.003 17.985 1.00 88.50 118 SER A N 1
ATOM 1026 C CA . SER A 1 118 ? -1.041 8.259 18.684 1.00 88.50 118 SER A CA 1
ATOM 1027 C C . SER A 1 118 ? -1.624 8.078 20.095 1.00 88.50 118 SER A C 1
ATOM 1029 O O . SER A 1 118 ? -2.039 9.064 20.706 1.00 88.50 118 SER A O 1
ATOM 1031 N N . LYS A 1 119 ? -1.856 6.839 20.541 1.00 81.69 119 LYS A N 1
ATOM 1032 C CA . LYS A 1 119 ? -2.441 6.516 21.853 1.00 81.69 119 LYS A CA 1
ATOM 1033 C C . LYS A 1 119 ? -1.433 5.911 22.827 1.00 81.69 119 LYS A C 1
ATOM 1035 O O . LYS A 1 119 ? -1.803 5.702 23.980 1.00 81.69 119 LYS A O 1
ATOM 1040 N N . LYS A 1 120 ? -0.210 5.669 22.364 1.00 67.88 120 LYS A N 1
ATOM 1041 C CA . LYS A 1 120 ? 0.961 5.386 23.192 1.00 67.88 120 LYS A CA 1
ATOM 1042 C C . LYS A 1 120 ? 1.684 6.688 23.498 1.00 67.88 120 LYS A C 1
ATOM 1044 O O . LYS A 1 120 ? 2.207 6.782 24.624 1.00 67.88 120 LYS A O 1
#

Radius of gyration: 16.82 Å; chains: 1; bounding box: 38×24×46 Å

pLDDT: mean 90.31, std 11.05, range [46.53, 98.38]

Secondary structure (DSSP, 8-state):
---THHHHHHHHHHHHHHHHHHHHHHHHH--HHHHHHHHHHHHHHHHHHHHHHHHHHHS---SHHHHHHHHHHHHHHHT-TTS---SS-SHHHHHTT---GGGGT----HHHHHTSGGG-

Organism: NCBI:txid1076179

Foldseek 3Di:
DQPPVLQVVLVVVLVVVLVVQLVVVCVVPVDPVVSVVVSVVVVVVSVVQSVLSLVLLAAADDDDDSNVLSLLCVCCVPPNVQASPDNNDCVVRVVVVRHDPCSVVDDQDPVNRCRRNNND